Protein AF-A0A7L0KHA3-F1 (afdb_monomer)

Nearest PDB structures (foldseek):
  2q0o-assembly1_C  TM=6.134E-01  e=2.593E+00  Sinorhizobium fredii NGR234
  8otz-assembly1_Cx  TM=4.554E-01  e=3.290E+00  Bos taurus
  7ung-assembly1_B0  TM=3.128E-01  e=3.705E+00  Homo sapiens

Sequence (124 aa):
REELTYLILKLLQAWKEPLSHFNQHIEHHRELPDDSLSKAQQISKMVRELETGVEKVTEKMQAMGIISNSLHGMASSEAAGLPASNEANMMSDSDFIHCFRRDSNKVQSYLKVLKCRIMPENSC

Organism: Chauna torquata (NCBI:txid30388)

Structure (mmCIF, N/CA/C/O backbone):
data_AF-A0A7L0KHA3-F1
#
_entry.id   AF-A0A7L0KHA3-F1
#
loop_
_atom_site.group_PDB
_atom_site.id
_atom_site.type_symbol
_atom_site.label_atom_id
_atom_site.label_alt_id
_atom_site.label_comp_id
_atom_site.label_asym_id
_atom_site.label_entity_id
_atom_site.label_seq_id
_atom_site.pdbx_PDB_ins_code
_atom_site.Cartn_x
_atom_site.Cartn_y
_atom_site.Cartn_z
_atom_site.occupancy
_atom_site.B_iso_or_equiv
_atom_site.auth_seq_id
_atom_site.auth_comp_id
_atom_site.auth_asym_id
_atom_site.auth_atom_id
_atom_site.pdbx_PDB_model_num
ATOM 1 N N . ARG A 1 1 ? -13.160 -6.531 10.732 1.00 85.88 1 ARG A N 1
ATOM 2 C CA . ARG A 1 1 ? -12.349 -5.287 10.602 1.00 85.88 1 ARG A CA 1
ATOM 3 C C . ARG A 1 1 ? -10.881 -5.669 10.624 1.00 85.88 1 ARG A C 1
ATOM 5 O O . ARG A 1 1 ? -10.198 -5.386 9.659 1.00 85.88 1 ARG A O 1
ATOM 12 N N . GLU A 1 2 ? -10.483 -6.423 11.643 1.00 91.19 2 GLU A N 1
ATOM 13 C CA . GLU A 1 2 ? -9.151 -7.004 11.821 1.00 91.19 2 GLU A CA 1
ATOM 14 C C . GLU A 1 2 ? -8.626 -7.782 10.606 1.00 91.19 2 GLU A C 1
ATOM 16 O O . GLU A 1 2 ? -7.601 -7.403 10.059 1.00 91.19 2 GLU A O 1
ATOM 21 N N . GLU A 1 3 ? -9.370 -8.763 10.086 1.00 91.44 3 GLU A N 1
ATOM 22 C CA . GLU A 1 3 ? -8.967 -9.517 8.881 1.00 91.44 3 GLU A CA 1
ATOM 23 C C . GLU A 1 3 ? -8.749 -8.626 7.648 1.00 91.44 3 GLU A C 1
ATOM 25 O O . GLU A 1 3 ? -7.843 -8.848 6.852 1.00 91.44 3 GLU A O 1
ATOM 30 N N . LEU A 1 4 ? -9.570 -7.586 7.481 1.00 94.75 4 LEU A N 1
ATOM 31 C CA . LEU A 1 4 ? -9.447 -6.675 6.343 1.00 94.75 4 LEU A CA 1
ATOM 32 C C . LEU A 1 4 ? -8.192 -5.807 6.476 1.00 94.75 4 LEU A C 1
ATOM 34 O O . LEU A 1 4 ? -7.461 -5.637 5.505 1.00 94.75 4 LEU A O 1
ATOM 38 N N . THR A 1 5 ? -7.925 -5.302 7.683 1.00 95.00 5 THR A N 1
ATOM 39 C CA . THR A 1 5 ? -6.685 -4.594 8.016 1.00 95.00 5 THR A CA 1
ATOM 40 C C . THR A 1 5 ? -5.462 -5.493 7.807 1.00 95.00 5 THR A C 1
ATOM 42 O O . THR A 1 5 ? -4.498 -5.066 7.175 1.00 95.00 5 THR A O 1
ATOM 45 N N . TYR A 1 6 ? -5.533 -6.756 8.243 1.00 93.25 6 TYR A N 1
ATOM 46 C CA . TYR A 1 6 ? -4.503 -7.775 8.021 1.00 93.25 6 TYR A CA 1
ATOM 47 C C . TYR A 1 6 ? -4.191 -7.951 6.530 1.00 93.25 6 TYR A C 1
ATOM 49 O O . TYR A 1 6 ? -3.032 -7.886 6.124 1.00 93.25 6 TYR A O 1
ATOM 57 N N . LEU A 1 7 ? -5.222 -8.129 5.696 1.00 94.94 7 LEU A N 1
ATOM 58 C CA . LEU A 1 7 ? -5.055 -8.320 4.253 1.00 94.94 7 LEU A CA 1
ATOM 59 C C . LEU A 1 7 ? -4.440 -7.096 3.568 1.00 94.94 7 LEU A C 1
ATOM 61 O O . LEU A 1 7 ? -3.611 -7.257 2.675 1.00 94.94 7 LEU A O 1
ATOM 65 N N . ILE A 1 8 ? -4.819 -5.883 3.985 1.00 96.88 8 ILE A N 1
ATOM 66 C CA . ILE A 1 8 ? -4.219 -4.645 3.470 1.00 96.88 8 ILE A CA 1
ATOM 67 C C . ILE A 1 8 ? -2.720 -4.616 3.781 1.00 96.88 8 ILE A C 1
ATOM 69 O O . ILE A 1 8 ? -1.919 -4.432 2.866 1.00 96.88 8 ILE A O 1
ATOM 73 N N . LEU A 1 9 ? -2.340 -4.838 5.044 1.00 95.25 9 LEU A N 1
ATOM 74 C CA . LEU A 1 9 ? -0.937 -4.835 5.465 1.00 95.25 9 LEU A CA 1
ATOM 75 C C . LEU A 1 9 ? -0.126 -5.910 4.734 1.00 95.25 9 LEU A C 1
ATOM 77 O O . LEU A 1 9 ? 0.945 -5.615 4.213 1.00 95.25 9 LEU A O 1
ATOM 81 N N . LYS A 1 10 ? -0.660 -7.132 4.607 1.00 93.75 10 LYS A N 1
ATOM 82 C CA . LYS A 1 10 ? 0.020 -8.217 3.887 1.00 93.75 10 LYS A CA 1
ATOM 83 C C . LYS A 1 10 ? 0.238 -7.919 2.410 1.00 93.75 10 LYS A C 1
ATOM 85 O O . LYS A 1 10 ? 1.317 -8.210 1.904 1.00 93.75 10 LYS A O 1
ATOM 90 N N . LEU A 1 11 ? -0.740 -7.325 1.726 1.00 96.31 11 LEU A N 1
ATOM 91 C CA . LEU A 1 11 ? -0.567 -6.923 0.329 1.00 96.31 11 LEU A CA 1
ATOM 92 C C . LEU A 1 11 ? 0.505 -5.838 0.194 1.00 96.31 11 LEU A C 1
ATOM 94 O O . LEU A 1 11 ? 1.374 -5.957 -0.661 1.00 96.31 11 LEU A O 1
ATOM 98 N N . LEU A 1 12 ? 0.482 -4.811 1.049 1.00 96.69 12 LEU A N 1
ATOM 99 C CA . LEU A 1 12 ? 1.481 -3.737 1.012 1.00 96.69 12 LEU A CA 1
ATOM 100 C C . LEU A 1 12 ? 2.898 -4.269 1.262 1.00 96.69 12 LEU A C 1
ATOM 102 O O . LEU A 1 12 ? 3.813 -3.936 0.513 1.00 96.69 12 LEU A O 1
ATOM 106 N N . GLN A 1 13 ? 3.061 -5.153 2.249 1.00 94.12 13 GLN A N 1
ATOM 107 C CA . GLN A 1 13 ? 4.334 -5.808 2.556 1.00 94.12 13 GLN A CA 1
ATOM 108 C C . GLN A 1 13 ? 4.846 -6.666 1.398 1.00 94.12 13 GLN A C 1
ATOM 110 O O . GLN A 1 13 ? 6.018 -6.566 1.034 1.00 94.12 13 GLN A O 1
ATOM 115 N N . ALA A 1 14 ? 3.969 -7.475 0.796 1.00 94.81 14 ALA A N 1
ATOM 116 C CA . ALA A 1 14 ? 4.323 -8.379 -0.295 1.00 94.81 14 ALA A CA 1
ATOM 117 C C . ALA A 1 14 ? 4.856 -7.649 -1.539 1.00 94.81 14 ALA A C 1
ATOM 119 O O . ALA A 1 14 ? 5.609 -8.237 -2.305 1.00 94.81 14 ALA A O 1
ATOM 120 N N . TRP A 1 15 ? 4.505 -6.373 -1.733 1.00 96.88 15 TRP A N 1
ATOM 121 C CA . TRP A 1 15 ? 4.963 -5.579 -2.877 1.00 96.88 15 TRP A CA 1
ATOM 122 C C . TRP A 1 15 ? 6.292 -4.844 -2.657 1.00 96.88 15 TRP A C 1
ATOM 124 O O . TRP A 1 15 ? 6.843 -4.314 -3.619 1.00 96.88 15 TRP A O 1
ATOM 134 N N . LYS A 1 16 ? 6.849 -4.818 -1.438 1.00 94.44 16 LYS A N 1
ATOM 135 C CA . LYS A 1 16 ? 8.077 -4.052 -1.140 1.00 94.44 16 LYS A CA 1
ATOM 136 C C . LYS A 1 16 ? 9.298 -4.576 -1.892 1.00 94.44 16 LYS A C 1
ATOM 138 O O . LYS A 1 16 ? 9.998 -3.792 -2.529 1.00 94.44 16 LYS A O 1
ATOM 143 N N . GLU A 1 17 ? 9.549 -5.878 -1.806 1.00 92.75 17 GLU A N 1
ATOM 144 C CA . GLU A 1 17 ? 10.695 -6.517 -2.459 1.00 92.75 17 GLU A CA 1
ATOM 145 C C . GLU A 1 17 ? 10.535 -6.548 -3.991 1.00 92.75 17 GLU A C 1
ATOM 147 O O . GLU A 1 17 ? 11.434 -6.035 -4.667 1.00 92.75 17 GLU A O 1
ATOM 152 N N . PRO A 1 18 ? 9.370 -6.936 -4.556 1.00 93.56 18 PRO A N 1
ATOM 153 C CA . PRO A 1 18 ? 9.193 -6.945 -6.005 1.00 93.56 18 PRO A CA 1
ATOM 154 C C . PRO A 1 18 ? 9.372 -5.557 -6.631 1.00 93.56 18 PRO A C 1
ATOM 156 O O . PRO A 1 18 ? 9.994 -5.423 -7.682 1.00 93.56 18 PRO A O 1
ATOM 159 N N . LEU A 1 19 ? 8.888 -4.495 -5.973 1.00 94.81 19 LEU A N 1
ATOM 160 C CA . LEU A 1 19 ? 9.102 -3.117 -6.430 1.00 94.81 19 LEU A CA 1
ATOM 161 C C . LEU A 1 19 ? 10.564 -2.668 -6.309 1.00 94.81 19 LEU A C 1
ATOM 163 O O . LEU A 1 19 ? 11.033 -1.890 -7.138 1.00 94.81 19 LEU A O 1
ATOM 167 N N . SER A 1 20 ? 11.300 -3.156 -5.307 1.00 92.12 20 SER A N 1
ATOM 168 C CA . SER A 1 20 ? 12.735 -2.885 -5.178 1.00 92.12 20 SER A CA 1
ATOM 169 C C . SER A 1 20 ? 13.520 -3.493 -6.341 1.00 92.12 20 SER A C 1
ATOM 171 O O . SER A 1 20 ? 14.320 -2.792 -6.963 1.00 92.12 20 SER A O 1
ATOM 173 N N . HIS A 1 21 ? 13.258 -4.759 -6.677 1.00 90.69 21 HIS A N 1
ATOM 174 C CA . HIS A 1 21 ? 13.878 -5.412 -7.833 1.00 90.69 21 HIS A CA 1
ATOM 175 C C . HIS A 1 21 ? 13.464 -4.767 -9.149 1.00 90.69 21 HIS A C 1
ATOM 177 O O . HIS A 1 21 ? 14.308 -4.560 -10.017 1.00 90.69 21 HIS A O 1
ATOM 183 N N . PHE A 1 22 ? 12.196 -4.376 -9.282 1.00 91.00 22 PHE A N 1
ATOM 184 C CA . PHE A 1 22 ? 11.727 -3.660 -10.462 1.00 91.00 22 PHE A CA 1
ATOM 185 C C . PHE A 1 22 ? 12.452 -2.320 -10.646 1.00 91.00 22 PHE A C 1
ATOM 187 O O . PHE A 1 22 ? 12.897 -2.021 -11.747 1.00 91.00 22 PHE A O 1
ATOM 194 N N . ASN A 1 23 ? 12.673 -1.541 -9.581 1.00 90.62 23 ASN A N 1
ATOM 195 C CA . ASN A 1 23 ? 13.452 -0.299 -9.679 1.00 90.62 23 ASN A CA 1
ATOM 196 C C . ASN A 1 23 ? 14.881 -0.551 -10.179 1.00 90.62 23 ASN A C 1
ATOM 198 O O . ASN A 1 23 ? 15.354 0.181 -11.044 1.00 90.62 23 ASN A O 1
ATOM 202 N N . GLN A 1 24 ? 15.546 -1.586 -9.653 1.00 89.19 24 GLN A N 1
ATOM 203 C CA . GLN A 1 24 ? 16.888 -1.975 -10.097 1.00 89.19 24 GLN A CA 1
ATOM 204 C C . GLN A 1 24 ? 16.876 -2.420 -11.563 1.00 89.19 24 GLN A C 1
ATOM 206 O O . GLN A 1 24 ? 17.752 -2.028 -12.326 1.00 89.19 24 GLN A O 1
ATOM 211 N N . HIS A 1 25 ? 15.873 -3.196 -11.984 1.00 86.75 25 HIS A N 1
ATOM 212 C CA . HIS A 1 25 ? 15.718 -3.624 -13.375 1.00 86.75 25 HIS A CA 1
ATOM 213 C C . HIS A 1 25 ? 15.573 -2.425 -14.327 1.00 86.75 25 HIS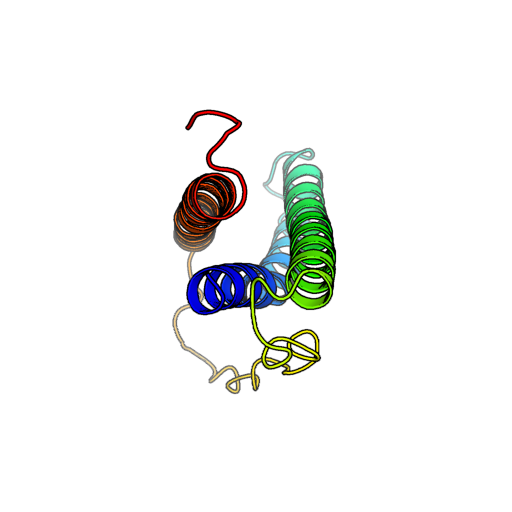 A C 1
ATOM 215 O O . HIS A 1 25 ? 16.299 -2.339 -15.316 1.00 86.75 25 HIS A O 1
ATOM 221 N N . ILE A 1 26 ? 14.700 -1.469 -13.987 1.00 86.56 26 ILE A N 1
ATOM 222 C CA . ILE A 1 26 ? 14.441 -0.255 -14.775 1.00 86.56 26 ILE A CA 1
ATOM 223 C C . ILE A 1 26 ? 15.676 0.654 -14.843 1.00 86.56 26 ILE A C 1
ATOM 225 O O . ILE A 1 26 ? 15.964 1.202 -15.902 1.00 86.56 26 ILE A O 1
ATOM 229 N N . GLU A 1 27 ? 16.435 0.791 -13.751 1.00 85.56 27 GLU A N 1
ATOM 230 C CA . GLU A 1 27 ? 17.666 1.598 -13.707 1.00 85.56 27 GLU A CA 1
ATOM 231 C C . GLU A 1 27 ? 18.731 1.115 -14.707 1.00 85.56 27 GLU A C 1
ATOM 233 O O . GLU A 1 27 ? 19.460 1.921 -15.284 1.00 85.56 27 GLU A O 1
ATOM 238 N N . HIS A 1 28 ? 18.792 -0.194 -14.961 1.00 82.94 28 HIS A N 1
ATOM 239 C CA . HIS A 1 28 ? 19.743 -0.789 -15.902 1.00 82.94 28 HIS A CA 1
ATOM 240 C C . HIS A 1 28 ? 19.191 -0.888 -17.339 1.00 82.94 28 HIS A C 1
ATOM 242 O O . HIS A 1 28 ? 19.921 -1.296 -18.248 1.00 82.94 28 HIS A O 1
ATOM 248 N N . HIS A 1 29 ? 17.931 -0.496 -17.570 1.00 79.88 29 HIS A N 1
ATOM 249 C CA . HIS A 1 29 ? 17.250 -0.612 -18.859 1.00 79.88 29 HIS A CA 1
ATOM 250 C C . HIS A 1 29 ? 17.381 0.679 -19.684 1.00 79.88 29 HIS A C 1
ATOM 252 O O . HIS A 1 29 ? 16.626 1.636 -19.526 1.00 79.88 29 HIS A O 1
ATOM 258 N N . ARG A 1 30 ? 18.350 0.700 -20.607 1.00 66.75 30 ARG A N 1
ATOM 259 C CA . ARG A 1 30 ? 18.743 1.902 -21.376 1.00 66.75 30 ARG A CA 1
ATOM 260 C C . ARG A 1 30 ? 17.712 2.405 -22.396 1.00 66.75 30 ARG A C 1
ATOM 262 O O . ARG A 1 30 ? 17.911 3.471 -22.965 1.00 66.75 30 ARG A O 1
ATOM 269 N N . GLU A 1 31 ? 16.655 1.642 -22.658 1.00 78.94 31 GLU A N 1
ATOM 270 C CA . GLU A 1 31 ? 15.648 1.952 -23.686 1.00 78.94 31 GLU A CA 1
ATOM 271 C C . GLU A 1 31 ? 14.399 2.658 -23.134 1.00 78.94 31 GLU A C 1
ATOM 273 O O . GLU A 1 31 ? 13.502 3.019 -23.896 1.00 78.94 31 GLU A O 1
ATOM 278 N N . LEU A 1 32 ? 14.314 2.860 -21.815 1.00 78.81 32 LEU A N 1
ATOM 279 C CA . LEU A 1 32 ? 13.144 3.468 -21.192 1.00 78.81 32 LEU A CA 1
ATOM 280 C C . LEU A 1 32 ? 13.245 4.997 -21.130 1.00 78.81 32 LEU A C 1
ATOM 282 O O . LEU A 1 32 ? 14.337 5.538 -20.966 1.00 78.81 32 LEU A O 1
ATOM 286 N N . PRO A 1 33 ? 12.105 5.709 -21.203 1.00 81.25 33 PRO A N 1
ATOM 287 C CA . PRO A 1 33 ? 12.067 7.145 -20.949 1.00 81.25 33 PRO A CA 1
ATOM 288 C C . PRO A 1 33 ? 12.656 7.499 -19.577 1.00 81.25 33 PRO A C 1
ATOM 290 O O . PRO A 1 33 ? 12.356 6.809 -18.598 1.00 81.25 33 PRO A O 1
ATOM 293 N N . ASP A 1 34 ? 13.399 8.609 -19.488 1.00 75.19 34 ASP A N 1
ATOM 294 C CA . ASP A 1 34 ? 14.047 9.092 -18.251 1.00 75.19 34 ASP A CA 1
ATOM 295 C C . ASP A 1 34 ? 13.084 9.192 -17.052 1.00 75.19 34 ASP A C 1
ATOM 297 O O . ASP A 1 34 ? 13.469 9.003 -15.896 1.00 75.19 34 ASP A O 1
ATOM 301 N N . ASP A 1 35 ? 11.798 9.454 -17.300 1.00 86.38 35 ASP A N 1
ATOM 302 C CA . ASP A 1 35 ? 10.791 9.575 -16.249 1.00 86.38 35 ASP A CA 1
ATOM 303 C C . ASP A 1 35 ? 10.323 8.218 -15.681 1.00 86.38 35 ASP A C 1
ATOM 305 O O . ASP A 1 35 ? 9.726 8.180 -14.600 1.00 86.38 35 ASP A O 1
ATOM 309 N N . SER A 1 36 ? 10.625 7.100 -16.345 1.00 87.50 36 SER A N 1
ATOM 310 C CA . SER A 1 36 ? 10.187 5.752 -15.951 1.00 87.50 36 SER A CA 1
ATOM 311 C C . SER A 1 36 ? 10.778 5.327 -14.611 1.00 87.50 36 SER A C 1
ATOM 313 O O . SER A 1 36 ? 10.042 4.876 -13.729 1.00 87.50 36 SER A O 1
ATOM 315 N N . LEU A 1 37 ? 12.084 5.540 -14.414 1.00 88.00 37 LEU A N 1
ATOM 316 C CA . LEU A 1 37 ? 12.753 5.249 -13.145 1.00 88.00 37 LEU A CA 1
ATOM 317 C C . LEU A 1 37 ? 12.181 6.111 -12.013 1.00 88.00 37 LEU A C 1
ATOM 319 O O . LEU A 1 37 ? 11.868 5.599 -10.937 1.00 88.00 37 LEU A O 1
ATOM 323 N N . SER A 1 38 ? 11.967 7.404 -12.279 1.00 90.88 38 SER A N 1
ATOM 324 C CA . SER A 1 38 ? 11.402 8.335 -11.294 1.00 90.88 38 SER A CA 1
ATOM 325 C C . SER A 1 38 ? 10.006 7.896 -10.823 1.00 90.88 38 SER A C 1
ATOM 327 O O . SER A 1 38 ? 9.709 7.918 -9.626 1.00 90.88 38 SER A O 1
ATOM 329 N N . LYS A 1 39 ? 9.169 7.403 -11.747 1.00 92.44 39 LYS A N 1
ATOM 330 C CA . LYS A 1 39 ? 7.833 6.869 -11.456 1.00 92.44 39 LYS A CA 1
ATOM 331 C C . LYS A 1 39 ? 7.902 5.569 -10.657 1.00 92.44 39 LYS A C 1
ATOM 333 O O . LYS A 1 39 ? 7.168 5.426 -9.681 1.00 92.44 39 LYS A O 1
ATOM 338 N N . ALA A 1 40 ? 8.782 4.639 -11.026 1.00 92.06 40 ALA A N 1
ATOM 339 C CA . ALA A 1 40 ? 8.949 3.369 -10.314 1.00 92.06 40 ALA A CA 1
ATOM 340 C C . ALA A 1 40 ? 9.391 3.592 -8.849 1.00 92.06 40 ALA A C 1
ATOM 342 O O . ALA A 1 40 ? 8.797 3.058 -7.900 1.00 92.06 40 ALA A O 1
ATOM 343 N N . GLN A 1 41 ? 10.348 4.503 -8.647 1.00 93.31 41 GLN A N 1
ATOM 344 C CA . GLN A 1 41 ? 10.790 4.934 -7.321 1.00 93.31 41 GLN A CA 1
ATOM 345 C C . GLN A 1 41 ? 9.666 5.622 -6.532 1.00 93.31 41 GLN A C 1
ATOM 347 O O . GLN A 1 41 ? 9.479 5.336 -5.343 1.00 93.31 41 GLN A O 1
ATOM 35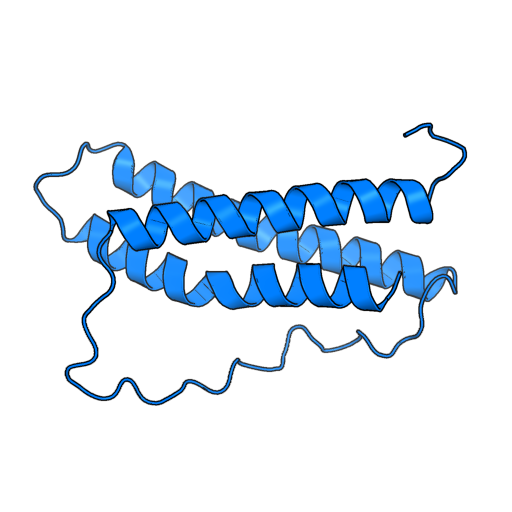2 N N . GLN A 1 42 ? 8.880 6.490 -7.179 1.00 95.50 42 GLN A N 1
ATOM 353 C CA . GLN A 1 42 ? 7.725 7.140 -6.557 1.00 95.50 42 GLN A CA 1
ATOM 354 C C . GLN A 1 42 ? 6.681 6.117 -6.094 1.00 95.50 42 GLN A C 1
ATOM 356 O O . GLN A 1 42 ? 6.191 6.212 -4.970 1.00 95.50 42 GLN A O 1
ATOM 361 N N . ILE A 1 43 ? 6.373 5.110 -6.915 1.00 95.75 43 ILE A N 1
ATOM 362 C CA . ILE A 1 43 ? 5.444 4.028 -6.563 1.00 95.75 43 ILE A CA 1
ATOM 363 C C . ILE A 1 43 ? 5.938 3.269 -5.330 1.00 95.75 43 ILE A C 1
ATOM 365 O O . ILE A 1 43 ? 5.185 3.075 -4.375 1.00 95.75 43 ILE A O 1
ATOM 369 N N . SER A 1 44 ? 7.223 2.916 -5.302 1.00 95.94 44 SER A N 1
ATOM 370 C CA . SER A 1 44 ? 7.841 2.233 -4.160 1.00 95.94 44 SER A CA 1
ATOM 371 C C . SER A 1 44 ? 7.758 3.054 -2.873 1.00 95.94 44 SER A C 1
ATOM 373 O O . SER A 1 44 ? 7.520 2.514 -1.791 1.00 95.94 44 SER A O 1
ATOM 375 N N . LYS A 1 45 ? 7.939 4.375 -2.979 1.00 96.75 45 LYS A N 1
ATOM 376 C CA . LYS A 1 45 ? 7.767 5.303 -1.860 1.00 96.75 45 LYS A CA 1
ATOM 377 C C . LYS A 1 45 ? 6.313 5.333 -1.379 1.00 96.75 45 LYS A C 1
ATOM 379 O O . LYS A 1 45 ? 6.089 5.188 -0.182 1.00 96.75 45 LYS A O 1
ATOM 384 N N . MET A 1 46 ? 5.345 5.446 -2.290 1.00 97.31 46 MET A N 1
ATOM 385 C CA . MET A 1 46 ? 3.919 5.481 -1.945 1.00 97.31 46 MET A CA 1
ATOM 386 C C . MET A 1 46 ? 3.451 4.205 -1.234 1.00 97.31 46 MET A C 1
ATOM 388 O O . MET A 1 46 ? 2.661 4.297 -0.299 1.00 97.31 46 MET A O 1
ATOM 392 N N . VAL A 1 47 ? 3.952 3.024 -1.619 1.00 97.25 47 VAL A N 1
ATOM 393 C CA . VAL A 1 47 ? 3.622 1.762 -0.927 1.00 97.25 47 VAL A CA 1
ATOM 394 C C . VAL A 1 47 ? 4.094 1.782 0.528 1.00 97.25 47 VAL A C 1
ATOM 396 O O . VAL A 1 47 ? 3.316 1.435 1.415 1.00 97.25 47 VAL A O 1
ATOM 399 N N . ARG A 1 48 ? 5.324 2.247 0.791 1.00 96.44 48 ARG A N 1
ATOM 400 C CA . ARG A 1 48 ? 5.855 2.381 2.160 1.00 96.44 48 ARG A CA 1
ATOM 401 C C . ARG A 1 48 ? 5.076 3.404 2.984 1.00 96.44 48 ARG A C 1
ATOM 403 O O . ARG A 1 48 ? 4.728 3.138 4.127 1.00 96.44 48 ARG A O 1
ATOM 410 N N . GLU A 1 49 ? 4.775 4.564 2.404 1.00 97.50 49 GLU A N 1
ATOM 411 C CA . GLU A 1 49 ? 3.994 5.603 3.088 1.00 97.50 49 GLU A CA 1
ATOM 412 C C . GLU A 1 49 ? 2.574 5.123 3.417 1.00 97.50 49 GLU A C 1
ATOM 414 O O . GLU A 1 49 ? 2.065 5.393 4.507 1.00 97.50 49 GLU A O 1
ATOM 419 N N . LEU A 1 50 ? 1.948 4.373 2.504 1.00 97.69 50 LEU A N 1
ATOM 420 C CA . LEU A 1 50 ? 0.630 3.791 2.723 1.00 97.69 50 LEU A CA 1
ATOM 421 C C . LEU A 1 50 ? 0.659 2.700 3.801 1.00 97.69 50 LEU 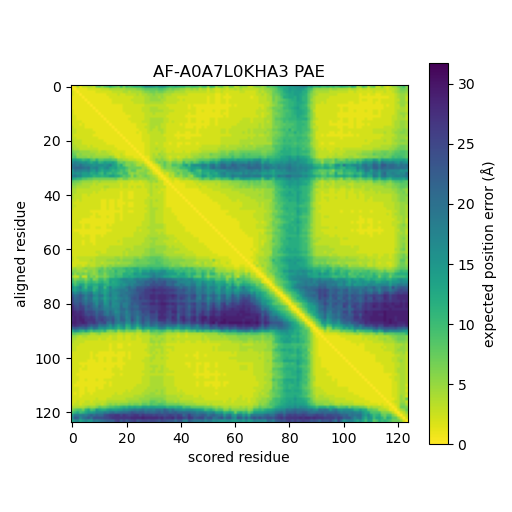A C 1
ATOM 423 O O . LEU A 1 50 ? -0.228 2.693 4.650 1.00 97.69 50 LEU A O 1
ATOM 427 N N . GLU A 1 51 ? 1.671 1.828 3.811 1.00 96.25 51 GLU A N 1
ATOM 428 C CA . GLU A 1 51 ? 1.893 0.833 4.874 1.00 96.25 51 GLU A CA 1
ATOM 429 C C . GLU A 1 51 ? 1.955 1.516 6.245 1.00 96.25 51 GLU A C 1
ATOM 431 O O . GLU A 1 51 ? 1.126 1.225 7.107 1.00 96.25 51 GLU A O 1
ATOM 436 N N . THR A 1 52 ? 2.824 2.520 6.402 1.00 96.12 52 THR A N 1
ATOM 437 C CA . THR A 1 52 ? 2.935 3.303 7.643 1.00 96.12 52 THR A CA 1
ATOM 438 C C . THR A 1 52 ? 1.620 3.992 8.022 1.00 96.12 52 THR A C 1
ATOM 440 O O . THR A 1 52 ? 1.268 4.089 9.200 1.00 96.12 52 THR A O 1
ATOM 443 N N . GLY A 1 53 ? 0.864 4.490 7.040 1.00 96.25 53 GLY A N 1
ATOM 444 C CA . GLY A 1 53 ? -0.459 5.064 7.275 1.00 96.25 53 GLY A CA 1
ATOM 445 C C . GLY A 1 53 ? -1.452 4.044 7.840 1.00 96.25 53 GLY A C 1
ATOM 446 O O . GLY A 1 53 ? -2.178 4.345 8.789 1.00 96.25 53 GLY A O 1
ATOM 447 N N . VAL A 1 54 ? -1.467 2.827 7.291 1.00 95.75 54 VAL A N 1
ATOM 448 C CA . VAL A 1 54 ? -2.341 1.736 7.748 1.00 95.75 54 VAL A CA 1
ATOM 449 C C . VAL A 1 54 ? -1.920 1.218 9.123 1.00 95.75 54 VAL A C 1
ATOM 451 O O . VAL A 1 54 ? -2.794 0.946 9.946 1.00 95.75 54 VAL A O 1
ATOM 454 N N . GLU A 1 55 ? -0.622 1.140 9.418 1.00 94.50 55 GLU A N 1
ATOM 455 C CA . GLU A 1 55 ? -0.105 0.786 10.749 1.00 94.50 55 GLU A CA 1
ATOM 456 C C . GLU A 1 55 ? -0.616 1.758 11.818 1.00 94.50 55 GLU A C 1
ATOM 458 O O . GLU A 1 55 ? -1.244 1.334 12.786 1.00 94.50 55 GLU A O 1
ATOM 463 N N . LYS A 1 56 ? -0.495 3.071 11.587 1.00 94.50 56 LYS A N 1
ATOM 464 C CA . LYS A 1 56 ? -1.012 4.098 12.512 1.00 94.50 56 LYS A CA 1
ATOM 465 C C . LYS A 1 56 ? -2.525 4.009 12.719 1.00 94.50 56 LYS A C 1
ATOM 467 O O . LYS A 1 56 ? -3.025 4.194 13.830 1.00 94.50 56 LYS A O 1
ATOM 472 N N . VAL A 1 57 ? -3.283 3.730 11.655 1.00 93.00 57 VAL A N 1
ATOM 473 C CA . VAL A 1 57 ? -4.735 3.504 11.761 1.00 93.00 57 VAL A CA 1
ATOM 474 C C . VAL A 1 57 ? -5.023 2.254 12.593 1.00 93.00 57 VAL A C 1
ATOM 476 O O . VAL A 1 57 ? -5.913 2.282 13.440 1.00 93.00 57 VAL A O 1
ATOM 479 N N . THR A 1 58 ? -4.250 1.186 12.401 1.00 93.19 58 THR A N 1
ATOM 480 C CA . THR A 1 58 ? -4.363 -0.070 13.157 1.00 93.19 58 THR A CA 1
ATOM 481 C C . THR A 1 58 ? -4.108 0.159 14.646 1.00 93.19 58 THR A C 1
ATOM 483 O O . THR A 1 58 ? -4.944 -0.222 15.463 1.00 93.19 58 THR A O 1
ATOM 486 N N . GLU A 1 59 ? -3.030 0.861 15.000 1.00 92.25 59 GLU A N 1
ATOM 487 C CA . GLU A 1 59 ? -2.712 1.250 16.381 1.00 92.25 59 GLU A CA 1
ATOM 488 C C . GLU A 1 59 ? -3.851 2.056 17.016 1.00 92.25 59 GLU A C 1
ATOM 490 O O . GLU A 1 59 ? -4.278 1.787 18.141 1.00 92.25 59 GLU A O 1
ATOM 495 N N . LYS A 1 60 ? -4.412 3.023 16.278 1.00 92.62 60 LYS A N 1
ATOM 496 C CA . LYS A 1 60 ? -5.542 3.818 16.769 1.00 92.62 60 LYS A CA 1
ATOM 497 C C . LYS A 1 60 ? -6.794 2.967 16.976 1.00 92.62 60 LYS A C 1
ATOM 499 O O . LYS A 1 60 ? -7.495 3.150 17.971 1.00 92.62 60 LYS A O 1
ATOM 504 N N . MET A 1 61 ? -7.079 2.042 16.060 1.00 92.38 61 MET A N 1
ATOM 505 C CA . MET A 1 61 ? -8.203 1.113 16.183 1.00 92.38 61 MET A CA 1
ATOM 506 C C . MET A 1 61 ? -8.039 0.181 17.391 1.00 92.38 61 MET A C 1
ATOM 508 O O . MET A 1 61 ? -9.023 -0.063 18.086 1.00 92.38 61 MET A O 1
ATOM 512 N N . GLN A 1 62 ? -6.822 -0.299 17.662 1.00 92.00 62 GLN A N 1
ATOM 513 C CA . GLN A 1 62 ? -6.494 -1.095 18.851 1.00 92.00 62 GLN A CA 1
ATOM 514 C C . GLN A 1 62 ? -6.717 -0.293 20.134 1.00 92.00 62 GLN A C 1
ATOM 516 O O . GLN A 1 62 ? -7.432 -0.742 21.026 1.00 92.00 62 GLN A O 1
ATOM 521 N N . ALA A 1 63 ? -6.202 0.939 20.193 1.00 92.19 63 ALA A N 1
ATOM 522 C CA . ALA A 1 63 ? -6.385 1.828 21.341 1.00 92.19 63 ALA A CA 1
ATOM 523 C C . ALA A 1 63 ? -7.864 2.160 21.624 1.00 92.19 63 ALA A C 1
ATOM 525 O O . ALA A 1 63 ? -8.233 2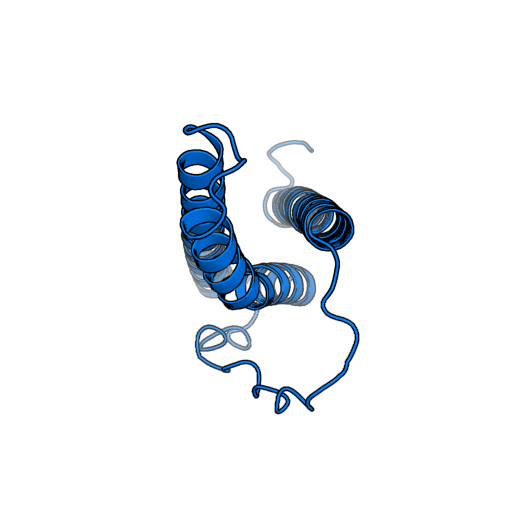.433 22.762 1.00 92.19 63 ALA A O 1
ATOM 526 N N . MET A 1 64 ? -8.718 2.135 20.596 1.00 91.62 64 MET A N 1
ATOM 527 C CA . MET A 1 64 ? -10.167 2.325 20.719 1.00 91.62 64 MET A CA 1
ATOM 528 C C . MET A 1 64 ? -10.950 1.024 20.970 1.00 91.62 64 MET A C 1
ATOM 530 O O . MET A 1 64 ? -12.175 1.068 21.051 1.00 91.62 64 MET A O 1
ATOM 534 N N . GLY A 1 65 ? -10.285 -0.133 21.043 1.00 90.88 65 GLY A N 1
ATOM 535 C CA . GLY A 1 65 ? -10.938 -1.436 21.207 1.00 90.88 65 GLY A CA 1
ATOM 536 C C . GLY A 1 65 ? -11.746 -1.902 19.987 1.00 90.88 65 GLY A C 1
ATOM 537 O O . GLY A 1 65 ? -12.617 -2.757 20.115 1.00 90.88 65 GLY A O 1
ATOM 538 N N . ILE A 1 66 ? -11.491 -1.345 18.796 1.00 89.88 66 ILE A N 1
ATOM 539 C CA . ILE A 1 66 ? -12.197 -1.697 17.548 1.00 89.88 66 ILE A CA 1
ATOM 540 C C . ILE A 1 66 ? -11.714 -3.044 16.985 1.00 89.88 66 ILE A C 1
ATOM 542 O O . ILE A 1 66 ? -12.468 -3.736 16.293 1.00 89.88 66 ILE A O 1
ATOM 546 N N . ILE A 1 67 ? -10.453 -3.392 17.239 1.00 90.06 67 ILE A N 1
ATOM 547 C CA . ILE A 1 67 ? -9.807 -4.663 16.880 1.00 90.06 67 ILE A CA 1
ATOM 548 C C . ILE A 1 67 ? -8.912 -5.121 18.032 1.00 90.06 67 ILE A C 1
ATOM 550 O O . ILE A 1 67 ? -8.570 -4.315 18.899 1.00 90.06 67 ILE A O 1
ATOM 554 N N . SER A 1 68 ? -8.519 -6.396 18.030 1.00 87.56 68 SER A N 1
ATOM 555 C CA . SER A 1 68 ? -7.610 -6.925 19.044 1.00 87.56 68 SER A CA 1
ATOM 556 C C . SER A 1 68 ? -6.145 -6.523 18.790 1.00 87.56 68 SER A C 1
ATOM 558 O O . SER A 1 68 ? -5.773 -6.036 17.717 1.00 87.56 68 SER A O 1
ATOM 560 N N . ASN A 1 69 ? -5.279 -6.779 19.774 1.00 81.50 69 ASN A N 1
ATOM 561 C CA . ASN A 1 69 ? -3.833 -6.561 19.654 1.00 81.50 69 ASN A CA 1
ATOM 562 C C . ASN A 1 69 ? -3.120 -7.612 18.778 1.00 81.50 69 ASN A C 1
ATOM 564 O O . ASN A 1 69 ? -1.897 -7.576 18.675 1.00 81.50 69 ASN A O 1
ATOM 568 N N . SER A 1 70 ? -3.845 -8.531 18.124 1.00 79.38 70 SER A N 1
ATOM 569 C CA . SER A 1 70 ? -3.242 -9.625 17.343 1.00 79.38 70 SER A CA 1
ATOM 570 C C . SER A 1 70 ? -2.431 -9.159 16.127 1.00 79.38 70 SER A C 1
ATOM 572 O O . SER A 1 70 ? -1.514 -9.852 15.698 1.00 79.38 70 SER A O 1
ATOM 574 N N . LEU A 1 71 ? -2.732 -7.971 15.591 1.00 75.50 71 LEU A N 1
ATOM 575 C CA . LEU A 1 71 ? -2.012 -7.392 14.451 1.00 75.50 71 LEU A CA 1
ATOM 576 C C . LEU A 1 71 ? -0.705 -6.682 14.851 1.00 75.50 71 LEU A C 1
ATOM 578 O O . LEU A 1 71 ? 0.017 -6.186 13.986 1.00 75.50 71 LEU A O 1
ATOM 582 N N . HIS A 1 72 ? -0.392 -6.603 16.148 1.00 67.75 72 HIS A N 1
ATOM 583 C CA . HIS A 1 72 ? 0.829 -5.963 16.633 1.00 67.75 72 HIS A CA 1
ATOM 584 C C . HIS A 1 72 ? 2.072 -6.778 16.232 1.00 67.75 72 HIS A C 1
ATOM 586 O O . HIS A 1 72 ? 2.081 -8.001 16.337 1.00 67.75 72 HIS A O 1
ATOM 592 N N . GLY A 1 73 ? 3.129 -6.116 15.750 1.00 62.41 73 GLY A N 1
ATOM 593 C CA . GLY A 1 73 ? 4.372 -6.788 15.335 1.00 62.41 73 GLY A CA 1
ATOM 594 C C . GLY A 1 73 ? 4.322 -7.488 13.968 1.00 62.41 73 GLY A C 1
ATOM 595 O O . GLY A 1 73 ? 5.330 -8.032 13.520 1.00 62.41 73 GLY A O 1
ATOM 596 N N . MET A 1 74 ? 3.200 -7.419 13.245 1.00 61.88 74 MET A N 1
ATOM 597 C CA . MET A 1 74 ? 3.094 -7.945 11.877 1.00 61.88 74 MET A CA 1
ATOM 598 C C . MET A 1 74 ? 4.016 -7.263 10.859 1.00 61.88 74 MET A C 1
ATOM 600 O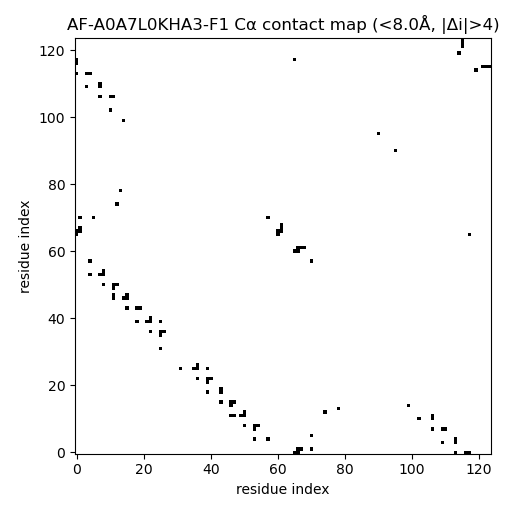 O . MET A 1 74 ? 4.251 -7.823 9.787 1.00 61.88 74 MET A O 1
ATOM 604 N N . ALA A 1 75 ? 4.560 -6.091 11.189 1.00 52.75 75 ALA A N 1
ATOM 605 C CA . ALA A 1 75 ? 5.618 -5.426 10.431 1.00 52.75 75 ALA A CA 1
ATOM 606 C C . ALA A 1 75 ? 6.884 -6.294 10.268 1.00 52.75 75 ALA A C 1
ATOM 608 O O . ALA A 1 75 ? 7.686 -6.035 9.377 1.00 52.75 75 ALA A O 1
ATOM 609 N N . SER A 1 76 ? 7.059 -7.329 11.105 1.00 49.72 76 SER A N 1
ATOM 610 C CA . SER A 1 76 ? 8.328 -8.051 11.243 1.00 49.72 76 SER A CA 1
ATOM 611 C C . SER A 1 76 ? 8.333 -9.497 10.742 1.00 49.72 76 SER A C 1
ATOM 613 O O . SER A 1 76 ? 9.390 -10.124 10.778 1.00 49.72 76 SER A O 1
ATOM 615 N N . SER A 1 77 ? 7.214 -10.065 10.278 1.00 47.97 77 SER A N 1
ATOM 616 C CA . SER A 1 77 ? 7.291 -11.373 9.612 1.00 47.97 77 SER A CA 1
ATOM 617 C C . SER A 1 77 ? 7.745 -11.163 8.179 1.00 47.97 77 SER A C 1
ATOM 619 O O . SER A 1 77 ? 6.918 -11.032 7.273 1.00 47.97 77 SER A O 1
ATOM 621 N N . GLU A 1 78 ? 9.069 -11.115 8.023 1.00 47.16 78 GLU A N 1
ATOM 622 C CA . GLU A 1 78 ? 9.776 -11.354 6.773 1.00 47.16 78 GLU A CA 1
ATOM 623 C C . GLU A 1 78 ? 9.035 -12.466 6.030 1.00 47.16 78 GLU A C 1
ATOM 625 O O . GLU A 1 78 ? 8.832 -13.565 6.558 1.00 47.16 78 GLU A O 1
ATOM 630 N N . ALA A 1 79 ? 8.533 -12.152 4.836 1.00 49.91 79 ALA A N 1
ATOM 631 C CA . ALA A 1 79 ? 8.078 -13.186 3.931 1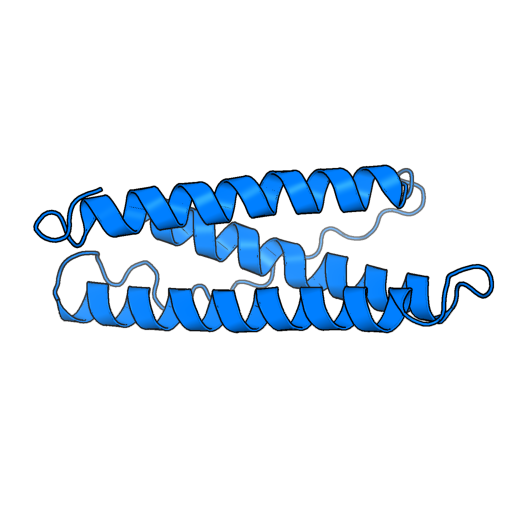.00 49.91 79 ALA A CA 1
ATOM 632 C C . ALA A 1 79 ? 9.272 -14.123 3.770 1.00 49.91 79 ALA A C 1
ATOM 634 O O . ALA A 1 79 ? 10.300 -13.696 3.249 1.00 49.91 79 ALA A O 1
ATOM 635 N N . ALA A 1 80 ? 9.169 -15.337 4.317 1.00 42.28 80 ALA A N 1
ATOM 636 C CA . ALA A 1 80 ? 10.192 -16.355 4.176 1.00 42.28 80 ALA A CA 1
ATOM 637 C C . ALA A 1 80 ? 10.481 -16.463 2.680 1.00 42.28 80 ALA A C 1
ATOM 639 O O . ALA A 1 80 ? 9.623 -16.915 1.918 1.00 42.28 80 ALA A O 1
ATOM 640 N N . GLY A 1 81 ? 11.632 -15.923 2.275 1.00 41.78 81 GLY A N 1
ATOM 641 C CA . GLY A 1 81 ? 12.049 -15.878 0.890 1.00 41.78 81 GLY A CA 1
ATOM 642 C C . GLY A 1 81 ? 12.073 -17.308 0.401 1.00 41.78 81 GLY A C 1
ATOM 643 O O . GLY A 1 81 ? 12.907 -18.103 0.836 1.00 41.78 81 GLY A O 1
ATOM 644 N N . LEU A 1 82 ? 11.113 -17.661 -0.451 1.00 42.34 82 LEU A N 1
ATOM 645 C CA . LEU A 1 82 ? 11.231 -18.888 -1.211 1.00 42.34 82 LEU A CA 1
ATOM 646 C C . LEU A 1 82 ? 12.532 -18.748 -2.006 1.00 42.34 82 LEU A C 1
ATOM 648 O O . LEU A 1 82 ? 12.728 -17.707 -2.639 1.00 42.34 82 LEU A O 1
ATOM 652 N N . PRO A 1 83 ? 13.446 -19.731 -1.938 1.00 40.19 83 PRO A N 1
ATOM 653 C CA . PRO A 1 83 ? 14.669 -19.661 -2.711 1.00 40.19 83 PRO A CA 1
ATOM 654 C C . PRO A 1 83 ? 14.260 -19.515 -4.171 1.00 40.19 83 PRO A C 1
ATOM 656 O O . PRO A 1 83 ? 13.443 -20.299 -4.660 1.00 40.19 83 PRO A O 1
ATOM 659 N N . ALA A 1 84 ? 14.787 -18.485 -4.833 1.00 45.66 84 ALA A N 1
ATOM 660 C CA . ALA A 1 84 ? 14.650 -18.306 -6.266 1.00 45.66 84 ALA A CA 1
ATOM 661 C C . ALA A 1 84 ? 15.264 -19.541 -6.931 1.00 45.66 84 ALA A C 1
ATOM 663 O O . ALA A 1 84 ? 16.473 -19.631 -7.131 1.00 45.66 84 ALA A O 1
ATOM 664 N N . SER A 1 85 ? 14.436 -20.555 -7.180 1.00 42.38 85 SER A N 1
ATOM 665 C CA . SER A 1 85 ? 14.822 -21.691 -7.989 1.00 42.38 85 SER A CA 1
ATOM 666 C C . SER A 1 85 ? 15.112 -21.133 -9.371 1.00 42.38 85 SER A C 1
ATOM 668 O O . SER A 1 85 ? 14.207 -20.611 -10.032 1.00 42.38 85 SER A O 1
ATOM 670 N N . ASN A 1 86 ? 16.386 -21.203 -9.753 1.00 48.09 86 ASN A N 1
ATOM 671 C CA . ASN A 1 86 ? 16.861 -20.944 -11.100 1.00 48.09 86 ASN A CA 1
ATOM 672 C C . ASN A 1 86 ? 15.860 -21.531 -12.110 1.00 48.09 86 ASN A C 1
ATOM 674 O O . ASN A 1 86 ? 15.508 -22.706 -12.024 1.00 48.09 86 ASN A O 1
ATOM 678 N N . GLU A 1 87 ? 15.429 -20.690 -13.053 1.00 43.38 87 GLU A N 1
ATOM 679 C CA . GLU A 1 87 ? 14.631 -21.038 -14.243 1.00 43.38 87 GLU A CA 1
ATOM 680 C C . GLU A 1 87 ? 13.098 -21.116 -14.095 1.00 43.38 87 GLU A C 1
ATOM 682 O O . GLU A 1 87 ? 12.407 -21.578 -15.003 1.00 43.38 87 GLU A O 1
ATOM 687 N N . ALA A 1 88 ? 12.515 -20.564 -13.026 1.00 46.53 88 ALA A N 1
ATOM 688 C CA . ALA A 1 88 ? 11.098 -20.188 -13.058 1.00 46.53 88 ALA A CA 1
ATOM 689 C C . ALA A 1 88 ? 10.937 -18.913 -13.907 1.00 46.53 88 ALA A C 1
ATOM 691 O O . ALA A 1 88 ? 11.430 -17.861 -13.510 1.00 46.53 88 ALA A O 1
ATOM 692 N N . ASN A 1 89 ? 10.294 -19.029 -15.077 1.00 55.00 89 ASN A N 1
ATOM 693 C CA . ASN A 1 89 ? 9.941 -17.946 -16.012 1.00 55.00 89 ASN A CA 1
ATOM 694 C C . ASN A 1 89 ? 9.878 -16.568 -15.327 1.00 55.00 89 ASN A C 1
ATOM 696 O O . ASN A 1 89 ? 8.932 -16.285 -14.587 1.00 55.00 89 ASN A O 1
ATOM 700 N N . MET A 1 90 ? 10.894 -15.729 -15.555 1.00 67.69 90 MET A N 1
ATOM 701 C CA . MET A 1 90 ? 10.918 -14.363 -15.040 1.00 67.69 90 MET A CA 1
ATOM 702 C C . MET A 1 90 ? 9.655 -13.666 -15.560 1.00 67.69 90 MET A C 1
ATOM 704 O O . MET A 1 90 ? 9.422 -13.623 -16.769 1.00 67.69 90 MET A O 1
ATOM 708 N N . MET A 1 91 ? 8.787 -13.220 -14.649 1.00 80.81 91 MET A N 1
ATOM 709 C CA . MET A 1 91 ? 7.539 -12.543 -15.002 1.00 80.81 91 MET A CA 1
ATOM 710 C C . MET A 1 91 ? 7.853 -11.356 -15.918 1.00 80.81 91 MET A C 1
ATOM 712 O O . MET A 1 91 ? 8.775 -10.595 -15.630 1.00 80.81 91 MET A O 1
ATOM 716 N N . SER A 1 92 ? 7.104 -11.195 -17.013 1.00 88.81 92 SER A N 1
ATOM 717 C CA . SER A 1 92 ? 7.309 -10.049 -17.902 1.00 88.81 92 SER A CA 1
ATOM 718 C C . SER A 1 92 ? 6.995 -8.735 -17.176 1.00 88.81 92 SER A C 1
ATOM 720 O O . SER A 1 92 ? 6.141 -8.705 -16.286 1.00 88.81 92 SER A O 1
ATOM 722 N N . ASP A 1 93 ? 7.611 -7.624 -17.592 1.00 87.62 93 ASP A N 1
ATOM 723 C CA . ASP A 1 93 ? 7.297 -6.298 -17.032 1.00 87.62 93 ASP A CA 1
ATOM 724 C C . ASP A 1 93 ? 5.799 -5.965 -17.159 1.00 87.62 93 ASP A C 1
ATOM 726 O O . ASP A 1 93 ? 5.204 -5.350 -16.272 1.00 87.62 93 ASP A O 1
ATOM 730 N N . SER A 1 94 ? 5.156 -6.416 -18.243 1.00 89.50 94 SER A N 1
ATOM 731 C CA . SER A 1 94 ? 3.717 -6.232 -18.459 1.00 89.50 94 SER A CA 1
ATOM 732 C C . SER A 1 94 ? 2.884 -6.961 -17.403 1.00 89.50 94 SER A C 1
ATOM 734 O O . SER A 1 94 ? 1.980 -6.369 -16.804 1.00 89.50 94 SER A O 1
ATOM 736 N N . ASP A 1 95 ? 3.222 -8.221 -17.124 1.00 93.62 95 ASP A N 1
ATOM 737 C CA . ASP A 1 95 ? 2.545 -9.029 -16.112 1.00 93.62 95 ASP A CA 1
ATOM 738 C C . ASP A 1 95 ? 2.797 -8.477 -14.702 1.00 93.62 95 ASP A C 1
ATOM 740 O O . ASP A 1 95 ? 1.870 -8.413 -13.887 1.00 93.62 95 ASP A O 1
ATOM 744 N N . PHE A 1 96 ? 4.020 -8.007 -14.427 1.00 93.06 96 PHE A N 1
ATOM 745 C CA . PHE A 1 96 ? 4.380 -7.352 -13.170 1.00 93.06 96 PHE A CA 1
ATOM 746 C C . PHE A 1 96 ? 3.500 -6.122 -12.918 1.00 93.06 96 PHE A C 1
ATOM 748 O O . PHE A 1 96 ? 2.814 -6.032 -11.894 1.00 93.06 96 PHE A O 1
ATOM 755 N N . ILE A 1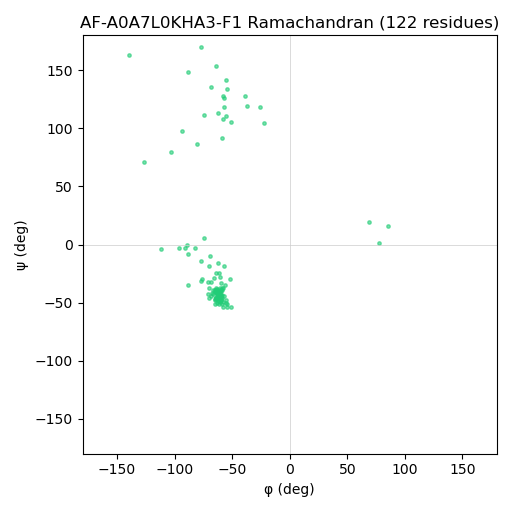 97 ? 3.449 -5.202 -13.887 1.00 92.75 97 ILE A N 1
ATOM 756 C CA . ILE A 1 97 ? 2.644 -3.976 -13.805 1.00 92.75 97 ILE A CA 1
ATOM 757 C C . ILE A 1 97 ? 1.154 -4.320 -13.683 1.00 92.75 97 ILE A C 1
ATOM 759 O O . ILE A 1 97 ? 0.425 -3.690 -12.908 1.00 92.75 97 ILE A O 1
ATOM 763 N N . HIS A 1 98 ? 0.683 -5.333 -14.416 1.00 95.81 98 HIS A N 1
ATOM 764 C CA . HIS A 1 98 ? -0.700 -5.790 -14.342 1.00 95.81 98 HIS A CA 1
ATOM 765 C C . HIS A 1 98 ? -1.067 -6.273 -12.932 1.00 95.81 98 HIS A C 1
ATOM 767 O O . HIS A 1 98 ? -2.083 -5.841 -12.371 1.00 95.81 98 HIS A O 1
ATOM 773 N N . CYS A 1 99 ? -0.242 -7.141 -12.343 1.00 96.81 99 CYS A N 1
ATOM 774 C CA . CYS A 1 99 ? -0.439 -7.653 -10.991 1.00 96.81 99 CYS A CA 1
ATOM 775 C C . CYS A 1 99 ? -0.386 -6.536 -9.950 1.00 96.81 99 CYS A C 1
ATOM 777 O O . CYS A 1 99 ? -1.285 -6.459 -9.107 1.00 96.81 99 CYS A O 1
ATOM 779 N N . PHE A 1 100 ? 0.583 -5.622 -10.063 1.00 96.56 100 PHE A N 1
ATOM 780 C CA . PHE A 1 100 ? 0.700 -4.479 -9.162 1.00 96.56 100 PHE A CA 1
ATOM 781 C C . PHE A 1 100 ? -0.557 -3.607 -9.196 1.00 96.56 100 PHE A C 1
ATOM 783 O O . PHE A 1 100 ? -1.121 -3.266 -8.153 1.00 96.56 100 PHE A O 1
ATOM 790 N N . ARG A 1 101 ? -1.063 -3.299 -10.397 1.00 97.31 101 ARG A N 1
ATOM 791 C CA . ARG A 1 101 ? -2.298 -2.526 -10.570 1.00 97.31 101 ARG A CA 1
ATOM 792 C C . ARG A 1 101 ? -3.501 -3.241 -9.959 1.00 97.31 101 ARG A C 1
ATOM 794 O O . ARG A 1 101 ? -4.313 -2.614 -9.279 1.00 97.31 101 ARG A O 1
ATOM 801 N N . ARG A 1 102 ? -3.630 -4.550 -10.189 1.00 98.12 102 ARG A N 1
ATOM 802 C CA . ARG A 1 102 ? -4.728 -5.363 -9.646 1.00 98.12 102 ARG A CA 1
ATOM 803 C C . ARG A 1 102 ? -4.737 -5.337 -8.121 1.00 98.12 102 ARG A C 1
ATOM 805 O O . ARG A 1 102 ? -5.788 -5.121 -7.522 1.00 98.12 102 ARG A O 1
ATOM 812 N N . ASP A 1 103 ? -3.588 -5.549 -7.497 1.00 98.06 103 ASP A N 1
ATOM 813 C CA . ASP A 1 103 ? -3.504 -5.626 -6.042 1.00 98.06 103 ASP A CA 1
ATOM 814 C C . ASP A 1 103 ? -3.571 -4.240 -5.387 1.00 98.06 103 ASP A C 1
ATOM 816 O O . ASP A 1 103 ? -4.218 -4.096 -4.351 1.00 98.06 103 ASP A O 1
ATOM 820 N N . SER A 1 104 ? -3.067 -3.194 -6.048 1.00 98.00 104 SER A N 1
ATOM 821 C CA . SER A 1 104 ? -3.308 -1.799 -5.648 1.00 98.00 104 SER A CA 1
ATOM 822 C C . SER A 1 104 ? -4.802 -1.461 -5.633 1.00 98.00 104 SER A C 1
ATOM 824 O O . SER A 1 104 ? -5.302 -0.871 -4.672 1.00 98.00 104 SER A O 1
ATOM 826 N N . ASN A 1 105 ? -5.556 -1.900 -6.649 1.00 98.31 105 ASN A N 1
ATOM 827 C CA . ASN A 1 105 ? -7.010 -1.721 -6.688 1.00 98.31 105 ASN A CA 1
ATOM 828 C C . ASN A 1 105 ? -7.717 -2.474 -5.547 1.00 98.31 105 ASN A C 1
ATOM 830 O O . ASN A 1 105 ? -8.684 -1.958 -4.973 1.00 98.31 105 ASN A O 1
ATOM 834 N N . LYS A 1 106 ? -7.235 -3.672 -5.178 1.00 98.25 106 LYS A N 1
ATOM 835 C CA . LYS A 1 106 ? -7.745 -4.405 -4.006 1.00 98.25 106 LYS A CA 1
ATOM 836 C C . LYS A 1 106 ? -7.487 -3.629 -2.719 1.00 98.25 106 LYS A C 1
ATOM 838 O O . LYS A 1 106 ? -8.434 -3.401 -1.973 1.00 98.25 106 LYS A O 1
ATOM 843 N N . VAL A 1 107 ? -6.254 -3.167 -2.491 1.00 98.31 107 VAL A N 1
ATOM 844 C CA . VAL A 1 107 ? -5.894 -2.353 -1.316 1.00 98.31 107 VAL A CA 1
ATOM 845 C C . VAL A 1 107 ? -6.785 -1.116 -1.222 1.00 98.31 107 VAL A C 1
ATOM 847 O O . VAL A 1 107 ? -7.381 -0.871 -0.175 1.00 98.31 107 VAL A O 1
ATOM 850 N N . GLN A 1 108 ? -6.962 -0.378 -2.321 1.00 97.56 108 GLN A N 1
ATOM 851 C CA . GLN A 1 108 ? -7.829 0.801 -2.344 1.00 97.56 108 GLN A CA 1
ATOM 852 C C . GLN A 1 108 ? -9.281 0.457 -1.974 1.00 97.56 108 GLN A C 1
ATOM 854 O O . GLN A 1 108 ? -9.918 1.170 -1.196 1.00 97.56 108 GLN A O 1
ATOM 859 N N . SER A 1 109 ? -9.813 -0.638 -2.518 1.00 97.44 109 SER A N 1
ATOM 860 C CA . SER A 1 109 ? -11.183 -1.087 -2.249 1.00 97.44 109 SER A CA 1
ATOM 861 C C . SER A 1 109 ? -11.353 -1.522 -0.792 1.00 97.44 109 SER A C 1
ATOM 863 O O . SER A 1 109 ? -12.320 -1.141 -0.133 1.00 97.44 109 SER A O 1
ATOM 865 N N . TYR A 1 110 ? -10.381 -2.258 -0.254 1.00 97.44 110 TYR A N 1
ATOM 866 C CA . TYR A 1 110 ? -10.363 -2.682 1.142 1.00 97.44 110 TYR A CA 1
ATOM 867 C C . TYR A 1 110 ? -10.267 -1.495 2.098 1.00 97.44 110 TYR A C 1
ATOM 869 O O . TYR A 1 110 ? -10.996 -1.468 3.085 1.00 97.44 110 TYR A O 1
ATOM 877 N N . LEU A 1 111 ? -9.462 -0.478 1.784 1.00 96.38 111 LEU A N 1
ATOM 878 C CA . LEU A 1 111 ? -9.386 0.756 2.570 1.00 96.38 111 LEU A CA 1
ATOM 879 C C . LEU A 1 111 ? -10.720 1.506 2.596 1.00 96.38 111 LEU A C 1
ATOM 881 O O . LEU A 1 111 ? -11.148 1.948 3.662 1.00 96.38 111 LEU A O 1
ATOM 885 N N . LYS A 1 112 ? -11.412 1.607 1.452 1.00 94.94 112 LYS A N 1
ATOM 886 C CA . LYS A 1 112 ? -12.756 2.205 1.387 1.00 94.94 112 LYS A CA 1
ATOM 887 C C . LYS A 1 112 ? -13.732 1.449 2.288 1.00 94.94 112 LYS A C 1
ATOM 889 O O . LYS A 1 112 ? -14.355 2.058 3.149 1.00 94.94 112 LYS A O 1
ATOM 894 N N . VAL A 1 113 ? -13.801 0.123 2.160 1.00 94.56 113 VAL A N 1
ATOM 895 C CA . VAL A 1 113 ? -14.669 -0.720 3.002 1.00 94.56 113 VAL A CA 1
ATOM 896 C C . VAL A 1 113 ? -14.308 -0.598 4.486 1.00 94.56 113 VAL A C 1
ATOM 898 O O . VAL A 1 113 ? -15.194 -0.518 5.338 1.00 94.56 113 VAL A O 1
ATOM 901 N N . LEU A 1 114 ? -13.014 -0.572 4.814 1.00 94.06 114 LEU A N 1
ATOM 902 C CA . LEU A 1 114 ? -12.530 -0.428 6.183 1.00 94.06 114 LEU A CA 1
ATOM 903 C C . LEU A 1 114 ? -12.967 0.915 6.781 1.00 94.06 114 LEU A C 1
ATOM 905 O O . LEU A 1 114 ? -13.513 0.926 7.885 1.00 94.06 114 LEU A O 1
ATOM 909 N N . LYS A 1 115 ? -12.818 2.012 6.027 1.00 92.38 115 LYS A N 1
ATOM 910 C CA . LYS A 1 115 ? -13.302 3.345 6.409 1.00 92.38 115 LYS A CA 1
ATOM 911 C C . LYS A 1 115 ? -14.794 3.312 6.747 1.00 92.38 115 LYS A C 1
ATOM 913 O O . LYS A 1 115 ? -15.150 3.725 7.847 1.00 92.38 115 LYS A O 1
ATOM 918 N N . CYS A 1 116 ? -15.640 2.756 5.875 1.00 91.44 116 CYS A N 1
ATOM 919 C CA . CYS A 1 116 ? -17.091 2.674 6.111 1.00 91.44 116 CYS A CA 1
ATOM 920 C C . CYS A 1 116 ? -17.437 1.896 7.384 1.00 91.44 116 CYS A C 1
ATOM 922 O O . CYS A 1 116 ? -18.349 2.251 8.122 1.00 91.44 116 CYS A O 1
ATOM 924 N N . ARG A 1 117 ? -16.697 0.813 7.656 1.00 90.31 117 ARG A N 1
ATOM 925 C CA . ARG A 1 117 ? -16.934 -0.033 8.832 1.00 90.31 117 ARG A CA 1
ATOM 926 C C . ARG A 1 117 ? -16.532 0.657 10.133 1.00 90.31 117 ARG A C 1
ATOM 928 O O . ARG A 1 117 ? -17.133 0.369 11.161 1.00 90.31 117 ARG A O 1
ATOM 935 N N . ILE A 1 118 ? -15.504 1.505 10.112 1.00 88.81 118 ILE A N 1
ATOM 936 C CA . ILE A 1 118 ? -14.980 2.196 11.302 1.00 88.81 118 ILE A CA 1
ATOM 937 C C . ILE A 1 118 ? -15.707 3.519 11.558 1.00 88.81 118 ILE A C 1
ATOM 939 O O . ILE A 1 118 ? -15.909 3.871 12.715 1.00 88.81 118 ILE A O 1
ATOM 943 N N . MET A 1 119 ? -16.106 4.232 10.502 1.00 85.44 119 MET A N 1
ATOM 944 C CA . MET A 1 119 ? -16.699 5.570 10.571 1.00 85.44 119 MET A CA 1
ATOM 945 C C . MET A 1 119 ? -1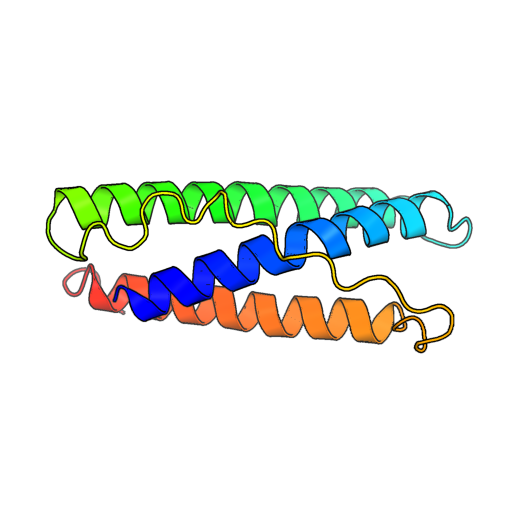8.049 5.630 9.832 1.00 85.44 119 MET A C 1
ATOM 947 O O . MET A 1 119 ? -18.128 6.253 8.775 1.00 85.44 119 MET A O 1
ATOM 951 N N . PRO A 1 120 ? -19.115 5.004 10.362 1.00 72.62 120 PRO A N 1
ATOM 952 C CA . PRO A 1 120 ? -20.414 4.953 9.686 1.00 72.62 120 PRO A CA 1
ATOM 953 C C . PRO A 1 120 ? -21.100 6.326 9.553 1.00 72.62 120 PRO A C 1
ATOM 955 O O . PRO A 1 120 ? -21.807 6.552 8.579 1.00 72.62 120 PRO A O 1
ATOM 958 N N . GLU A 1 121 ? -20.845 7.256 10.480 1.00 70.44 121 GLU A N 1
ATOM 959 C CA . GLU A 1 121 ? -21.426 8.616 10.497 1.00 70.44 121 GLU A CA 1
ATOM 960 C C . GLU A 1 121 ? -20.888 9.532 9.376 1.00 70.44 121 GLU A C 1
ATOM 962 O O . GLU A 1 121 ? -21.509 10.530 9.026 1.00 70.44 121 GLU A O 1
ATOM 967 N N . ASN A 1 122 ? -19.743 9.188 8.776 1.00 62.66 122 ASN A N 1
ATOM 968 C CA . ASN A 1 122 ? -19.177 9.894 7.628 1.00 62.66 122 ASN A CA 1
ATOM 969 C C . ASN A 1 122 ? -19.462 9.066 6.376 1.00 62.66 122 ASN A C 1
ATOM 971 O O . ASN A 1 122 ? -18.589 8.315 5.932 1.00 62.66 122 ASN A O 1
ATOM 975 N N . SER A 1 123 ? -20.696 9.185 5.877 1.00 57.91 123 SER A N 1
ATOM 976 C CA . SER A 1 123 ? -21.276 8.437 4.755 1.00 57.91 123 SER A CA 1
ATOM 977 C C . SER A 1 123 ? -20.243 7.910 3.753 1.00 57.91 123 SER A C 1
ATOM 979 O O . SER A 1 123 ? -19.520 8.677 3.102 1.00 57.91 123 SER A O 1
ATOM 981 N N . CYS A 1 124 ? -20.216 6.588 3.639 1.00 63.97 124 CYS A N 1
ATOM 982 C CA . CYS A 1 124 ? -19.971 5.924 2.371 1.00 63.97 124 CYS A CA 1
ATOM 983 C C . CYS A 1 124 ? -21.281 5.903 1.569 1.00 63.97 124 CYS A C 1
ATOM 985 O O . CYS A 1 124 ? -21.167 5.898 0.333 1.00 63.97 124 CYS A O 1
#

Foldseek 3Di:
DVVLLVLLLVLLVVVLVVLVVVLVVVVPDPPDDPCPSVVSVVVNVVSVVVNVVSVVVVVVCCVVVVDDCPCPPVVPPDPPDDPPDPPPPDDDPVRVVVVVVVSVVVSVVSVVVVCCVVCVVVPD

InterPro domains:
  IPR001400 Somatotropin/prolactin [PF00103] (2-124)
  IPR001400 Somatotropin/prolactin [PR00836] (4-22)
  IPR001400 Somatotropin/prolactin [PR00836] (87-103)
  IPR001400 Somatotropin/prolactin [PR00836] (103-117)
  IPR001400 Somatotropin/prolactin [PTHR11417] (2-124)
  IPR009079 Four-helical cytokine-like, core [G3DSA:1.20.1250.10] (1-124)
  IPR009079 Four-helical cytokine-like, core [SSF47266] (2-124)
  IPR018116 Somatotropin hormone, conserved site [PS00338] (99-116)

Radius of gyration: 16.97 Å; Cα contacts (8 Å, |Δi|>4): 60; chains: 1; bounding box: 41×32×45 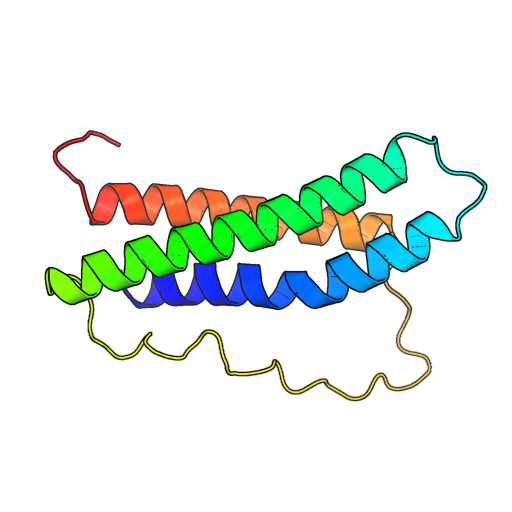Å

Mean predicted aligned error: 7.53 Å

Secondary structure (DSSP, 8-state):
-HHHHHHHHHHHHHTHHHHHHHHHHHHT-TTS-HHHHHHHHHHHHHHHHHHHHHHHHHHHHHHTTSS-GGGTTGGG---------TTS-PPPHHHHHHHHHHHHHHHHHHHHHHHHHH-TTS--

pLDDT: mean 84.32, std 16.64, range [40.19, 98.31]

Solvent-accessible surface area (backbone atoms only — not comparable to full-atom values): 7366 Å² total; per-residue (Å²): 107,55,69,58,53,50,52,41,50,51,53,43,58,68,46,52,60,59,43,51,53,47,40,56,53,48,71,73,42,88,88,58,62,83,62,53,49,57,48,46,50,48,51,49,49,51,44,53,55,49,43,55,52,50,50,55,52,49,54,53,34,35,78,68,66,73,34,71,74,81,70,64,73,61,92,66,68,68,74,79,73,71,77,82,62,87,85,63,79,78,74,48,72,68,56,50,53,51,51,52,53,55,51,50,52,47,43,53,53,48,51,52,54,49,47,38,74,76,38,63,91,63,76,118